Protein AF-0000000066670799 (afdb_homodimer)

Secondary structure (DSSP, 8-state):
---PPPP-TT-SSPPPHHHHHHHHHHHHHHHHT-SS--TTTHHHHHHHHHHHHHHHHHHHHHSPPPSS--SS--GGGSHHHHHHHHHH-/---PPPP-TT-SSPPPHHHHHHHHHHHHHHHHT-SS--TTTHHHHHHHHHHHHHHHHHHHHHSPPPSS--SS--GGGSHHHHHHHHHH-

Radius of gyration: 16.75 Å; Cα contacts (8 Å, |Δi|>4): 204; chains: 2; bounding box: 28×45×56 Å

Nearest PDB structures (foldseek):
  5hxl-assembly1_A-2  TM=4.978E-01  e=2.639E+00  Pyricularia oryzae 70-15
  1qzv-assembly2_U  TM=4.485E-01  e=8.638E+00  Pisum sativum
  8glv-assembly1_AR  TM=4.738E-01  e=8.638E+00  Chlamydomonas reinhardtii
  5hxl-assembly1_A-2  TM=4.964E-01  e=2.639E+00  Pyricularia oryzae 70-15
  1qzv-assembly2_U  TM=4.484E-01  e=8.638E+00  Pisum sativum

Foldseek 3Di:
DPPDQDDQAQDVVHDDLVLLLVSQLVVCCVVVVNPDDDPVCVVVSVVSSVVSSVVVVVVSVPDDHDPDHDPDDGPCPDPVNVVVVVVVD/DPPDQDDQAQDVVHDDLVLLLVSQLVVCCVVVVNPDDDPVCVVVSVVSSVVSSVVVVVVSVPDDHDPDHDPDDGPCPDPVNVVVVVVVD

Solvent-accessible surface area (backbone atoms only — not comparable to full-atom values): 10298 Å² total; per-residue (Å²): 124,76,86,64,70,52,41,42,48,43,41,86,74,63,67,46,72,65,56,42,36,49,48,26,43,52,49,50,27,32,36,53,62,43,90,69,82,46,85,85,45,36,63,54,48,52,53,44,23,54,52,42,24,54,44,47,52,54,42,56,73,68,45,78,82,54,92,61,60,57,93,58,74,47,69,79,72,34,66,74,47,42,51,53,52,58,72,74,102,126,76,87,65,69,51,42,42,46,44,40,85,74,65,66,48,74,65,57,40,36,51,48,26,42,52,50,51,27,30,37,52,62,43,91,69,81,46,84,85,45,38,63,55,49,52,52,46,22,53,53,40,22,54,44,50,51,53,41,56,73,68,45,79,81,55,92,63,60,57,92,58,75,45,69,79,71,34,65,72,48,42,50,53,53,59,72,73,104

InterPro domains:
  IPR018735 Protein of unknown function DUF2277 [PF10041] (1-84)

pLDDT: mean 93.9, std 8.0, range [49.62, 98.94]

Organism: Nocardia brasiliensis (strain ATCC 700358 / HUJEG-1) (NCBI:txid1133849)

Structure (mmCIF, N/CA/C/O backbone):
data_AF-0000000066670799-model_v1
#
loop_
_entity.id
_entity.type
_entity.pdbx_description
1 polymer 'DUF2277 domain-containing protein'
#
loop_
_atom_site.group_PDB
_atom_site.id
_atom_site.type_symbol
_atom_site.label_atom_id
_atom_site.label_alt_id
_atom_site.label_comp_id
_atom_site.label_asym_id
_atom_site.label_entity_id
_atom_site.label_seq_id
_atom_site.pdbx_PDB_ins_code
_atom_site.Cartn_x
_atom_site.Cartn_y
_atom_site.Cartn_z
_atom_site.occupancy
_atom_site.B_iso_or_equiv
_atom_site.auth_seq_id
_atom_site.auth_comp_id
_atom_site.auth_asym_id
_atom_site.auth_atom_id
_atom_site.pdbx_PDB_model_num
ATOM 1 N N . MET A 1 1 ? 16.812 -0.933 6.273 1 50.12 1 MET A N 1
ATOM 2 C CA . MET A 1 1 ? 16.109 -1.911 5.449 1 50.12 1 MET A CA 1
ATOM 3 C C . MET A 1 1 ? 14.812 -1.321 4.887 1 50.12 1 MET A C 1
ATOM 5 O O . MET A 1 1 ? 14.188 -0.465 5.52 1 50.12 1 MET A O 1
ATOM 9 N N . CYS A 1 2 ? 14.695 -1.387 3.59 1 62.44 2 CYS A N 1
ATOM 10 C CA . CYS A 1 2 ? 13.484 -0.8 3.023 1 62.44 2 CYS A CA 1
ATOM 11 C C . CYS A 1 2 ? 12.234 -1.422 3.639 1 62.44 2 CYS A C 1
ATOM 13 O O . CYS A 1 2 ? 12.133 -2.645 3.738 1 62.44 2 CYS A O 1
ATOM 15 N N . ARG A 1 3 ? 11.633 -0.723 4.578 1 66.81 3 ARG A N 1
ATOM 16 C CA . ARG A 1 3 ? 10.383 -1.214 5.145 1 66.81 3 ARG A CA 1
ATOM 17 C C . ARG A 1 3 ? 9.328 -1.418 4.059 1 66.81 3 ARG A C 1
ATOM 19 O O . ARG A 1 3 ? 8.469 -0.558 3.85 1 66.81 3 ARG A O 1
ATOM 26 N N . ASN A 1 4 ? 9.32 -2.588 3.465 1 86.94 4 ASN A N 1
ATOM 27 C CA . ASN A 1 4 ? 8.469 -2.863 2.316 1 86.94 4 ASN A CA 1
ATOM 28 C C . ASN A 1 4 ? 7.195 -3.6 2.73 1 86.94 4 ASN A C 1
ATOM 30 O O . ASN A 1 4 ? 7.156 -4.238 3.783 1 86.94 4 ASN A O 1
ATOM 34 N N . ILE A 1 5 ? 6.223 -3.354 2.121 1 93.75 5 ILE A N 1
ATOM 35 C CA . ILE A 1 5 ? 5.004 -4.145 2.246 1 93.75 5 ILE A CA 1
ATOM 36 C C . ILE A 1 5 ? 5.285 -5.594 1.854 1 93.75 5 ILE A C 1
ATOM 38 O O . ILE A 1 5 ? 5.727 -5.863 0.735 1 93.75 5 ILE A O 1
ATOM 42 N N . THR A 1 6 ? 5.109 -6.418 2.807 1 93.56 6 THR A N 1
ATOM 43 C CA . THR A 1 6 ? 5.418 -7.832 2.613 1 93.56 6 THR A CA 1
ATOM 44 C C . THR A 1 6 ? 4.281 -8.539 1.881 1 93.56 6 THR A C 1
ATOM 46 O O . THR A 1 6 ? 3.107 -8.242 2.113 1 93.56 6 THR A O 1
ATOM 49 N N . ALA A 1 7 ? 4.723 -9.539 1.103 1 96.56 7 ALA A N 1
ATOM 50 C CA . ALA A 1 7 ? 3.732 -10.383 0.442 1 96.56 7 ALA A CA 1
ATOM 51 C C . ALA A 1 7 ? 2.934 -11.188 1.462 1 96.56 7 ALA A C 1
ATOM 53 O O . ALA A 1 7 ? 3.508 -11.797 2.371 1 96.56 7 ALA A O 1
ATOM 54 N N . LEU A 1 8 ? 1.637 -11.234 1.239 1 97.5 8 LEU A N 1
ATOM 55 C CA . LEU A 1 8 ? 0.751 -11.938 2.164 1 97.5 8 LEU A CA 1
ATOM 56 C C . LEU A 1 8 ? 0.212 -13.219 1.534 1 97.5 8 LEU A C 1
ATOM 58 O O . LEU A 1 8 ? -0.227 -14.125 2.242 1 97.5 8 LEU A O 1
ATOM 62 N N . ARG A 1 9 ? 0.192 -13.242 0.259 1 96.81 9 ARG A N 1
ATOM 63 C CA . ARG A 1 9 ? -0.265 -14.445 -0.431 1 96.81 9 ARG A CA 1
ATOM 64 C C . ARG A 1 9 ? 0.703 -15.602 -0.213 1 96.81 9 ARG A C 1
ATOM 66 O O . ARG A 1 9 ? 1.916 -15.445 -0.365 1 96.81 9 ARG A O 1
ATOM 73 N N . GLY A 1 10 ? 0.177 -16.734 0.138 1 94.81 10 GLY A N 1
ATOM 74 C CA . GLY A 1 10 ? 0.98 -17.953 0.191 1 94.81 10 GLY A CA 1
ATOM 75 C C . GLY A 1 10 ? 1.618 -18.188 1.547 1 94.81 10 GLY A C 1
ATOM 76 O O . GLY A 1 10 ? 2.377 -19.141 1.725 1 94.81 10 GLY A O 1
ATOM 77 N N . LEU A 1 11 ? 1.3 -17.375 2.439 1 95.62 11 LEU A N 1
ATOM 78 C CA . LEU A 1 11 ? 1.794 -17.594 3.793 1 95.62 11 LEU A CA 1
ATOM 79 C C . LEU A 1 11 ? 1.195 -18.875 4.387 1 95.62 11 LEU A C 1
ATOM 81 O O . LEU A 1 11 ? 0.06 -19.234 4.07 1 95.62 11 LEU A O 1
ATOM 85 N N . GLU A 1 12 ? 2.092 -19.469 5.258 1 92.56 12 GLU A N 1
ATOM 86 C CA . GLU A 1 12 ? 1.625 -20.609 6.055 1 92.56 12 GLU A CA 1
ATOM 87 C C . GLU A 1 12 ? 1.977 -20.422 7.527 1 92.56 12 GLU A C 1
ATOM 89 O O . GLU A 1 12 ? 3.154 -20.391 7.891 1 92.56 12 GLU A O 1
ATOM 94 N N . PRO A 1 13 ? 0.899 -20.281 8.43 1 94.31 13 PRO A N 1
ATOM 95 C CA . PRO A 1 13 ? -0.531 -20.188 8.125 1 94.31 13 PRO A CA 1
ATOM 96 C C . PRO A 1 13 ? -0.884 -18.938 7.316 1 94.31 13 PRO A C 1
ATOM 98 O O . PRO A 1 13 ? -0.072 -18.016 7.215 1 94.31 13 PRO A O 1
ATOM 101 N N . ALA A 1 14 ? -2.098 -18.938 6.738 1 95.69 14 ALA A N 1
ATOM 102 C CA . ALA A 1 14 ? -2.537 -17.828 5.902 1 95.69 14 ALA A CA 1
ATOM 103 C C . ALA A 1 14 ? -2.504 -16.516 6.68 1 95.69 14 ALA A C 1
ATOM 105 O O . ALA A 1 14 ? -2.57 -16.516 7.91 1 95.69 14 ALA A O 1
ATOM 106 N N . ALA A 1 15 ? -2.43 -15.484 5.953 1 97.12 15 ALA A N 1
ATOM 107 C CA . ALA A 1 15 ? -2.402 -14.156 6.562 1 97.12 15 ALA A CA 1
ATOM 108 C C . ALA A 1 15 ? -3.611 -13.938 7.469 1 97.12 15 ALA A C 1
ATOM 110 O O . ALA A 1 15 ? -4.738 -14.289 7.102 1 97.12 15 ALA A O 1
ATOM 111 N N . THR A 1 16 ? -3.35 -13.328 8.609 1 97.62 16 THR A N 1
ATOM 112 C CA . THR A 1 16 ? -4.43 -13.023 9.539 1 97.62 16 THR A CA 1
ATOM 113 C C . THR A 1 16 ? -5.062 -11.672 9.211 1 97.62 16 THR A C 1
ATOM 115 O O . THR A 1 16 ? -4.465 -10.859 8.5 1 97.62 16 THR A O 1
ATOM 118 N N . PRO A 1 17 ? -6.223 -11.438 9.711 1 98.38 17 PRO A N 1
ATOM 119 C CA . PRO A 1 17 ? -6.832 -10.117 9.539 1 98.38 17 PRO A CA 1
ATOM 120 C C . PRO A 1 17 ? -5.953 -8.984 10.07 1 98.38 17 PRO A C 1
ATOM 122 O O . PRO A 1 17 ? -5.93 -7.895 9.5 1 98.38 17 PRO A O 1
ATOM 125 N N . GLU A 1 18 ? -5.242 -9.281 11.109 1 97.88 18 GLU A N 1
ATOM 126 C CA . GLU A 1 18 ? -4.367 -8.266 11.688 1 97.88 18 GLU A CA 1
ATOM 127 C C . GLU A 1 18 ? -3.209 -7.934 10.758 1 97.88 18 GLU A C 1
ATOM 129 O O . GLU A 1 18 ? -2.807 -6.773 10.648 1 97.88 18 GLU A O 1
ATOM 134 N N . GLU A 1 19 ? -2.643 -8.922 10.148 1 98.44 19 GLU A N 1
ATOM 135 C CA . GLU A 1 19 ? -1.551 -8.711 9.203 1 98.44 19 GLU A CA 1
ATOM 136 C C . GLU A 1 19 ? -2.023 -7.941 7.977 1 98.44 19 GLU A C 1
ATOM 138 O O . GLU A 1 19 ? -1.296 -7.098 7.445 1 98.44 19 GLU A O 1
ATOM 143 N N . ILE A 1 20 ? -3.268 -8.242 7.539 1 98.81 20 ILE A N 1
ATOM 144 C CA . ILE A 1 20 ? -3.834 -7.559 6.383 1 98.81 20 ILE A CA 1
ATOM 145 C C . ILE A 1 20 ? -4.113 -6.098 6.73 1 98.81 20 ILE A C 1
ATOM 147 O O . ILE A 1 20 ? -3.828 -5.199 5.934 1 98.81 20 ILE A O 1
ATOM 151 N N . GLN A 1 21 ? -4.574 -5.867 7.93 1 98.81 21 GLN A N 1
ATOM 152 C CA . GLN A 1 21 ? -4.801 -4.504 8.391 1 98.81 21 GLN A CA 1
ATOM 153 C C . GLN A 1 21 ? -3.486 -3.734 8.5 1 98.81 21 GLN A C 1
ATOM 155 O O . GLN A 1 21 ? -3.422 -2.553 8.164 1 98.81 21 GLN A O 1
ATOM 160 N N . ALA A 1 22 ? -2.469 -4.441 8.984 1 98.06 22 ALA A N 1
ATOM 161 C CA . ALA A 1 22 ? -1.167 -3.793 9.109 1 98.06 22 ALA A CA 1
ATOM 162 C C . ALA A 1 22 ? -0.618 -3.389 7.746 1 98.06 22 ALA A C 1
ATOM 164 O O . ALA A 1 22 ? -0.049 -2.305 7.594 1 98.06 22 ALA A O 1
ATOM 165 N N . ALA A 1 23 ? -0.79 -4.254 6.77 1 98.31 23 ALA A N 1
ATOM 166 C CA . ALA A 1 23 ? -0.354 -3.93 5.414 1 98.31 23 ALA A CA 1
ATOM 167 C C . ALA A 1 23 ? -1.131 -2.742 4.859 1 98.31 23 ALA A C 1
ATOM 169 O O . ALA A 1 23 ? -0.55 -1.846 4.242 1 98.31 23 ALA A O 1
ATOM 170 N N . ALA A 1 24 ? -2.469 -2.721 5.078 1 98.88 24 ALA A N 1
ATOM 171 C CA . ALA A 1 24 ? -3.305 -1.605 4.645 1 98.88 24 ALA A CA 1
ATOM 172 C C . ALA A 1 24 ? -2.861 -0.301 5.297 1 98.88 24 ALA A C 1
ATOM 174 O O . ALA A 1 24 ? -2.791 0.739 4.641 1 98.88 24 ALA A O 1
ATOM 175 N N . LEU A 1 25 ? -2.518 -0.375 6.543 1 98.56 25 LEU A N 1
ATOM 176 C CA . LEU A 1 25 ? -2.045 0.806 7.258 1 98.56 25 LEU A CA 1
ATOM 177 C C . LEU A 1 25 ? -0.715 1.289 6.691 1 98.56 25 LEU A C 1
ATOM 179 O O . LEU A 1 25 ? -0.499 2.494 6.543 1 98.56 25 LEU A O 1
ATOM 183 N N . GLN A 1 26 ? 0.154 0.351 6.422 1 97.81 26 GLN A N 1
ATOM 184 C CA . GLN A 1 26 ? 1.438 0.729 5.84 1 97.81 26 GLN A CA 1
ATOM 185 C C . GLN A 1 26 ? 1.25 1.444 4.508 1 97.81 26 GLN A C 1
ATOM 187 O O . GLN A 1 26 ? 1.923 2.439 4.23 1 97.81 26 GLN A O 1
ATOM 192 N N . TYR A 1 27 ? 0.33 0.966 3.689 1 98.5 27 TYR A N 1
ATOM 193 C CA . TYR A 1 27 ? 0.023 1.612 2.418 1 98.5 27 TYR A CA 1
ATOM 194 C C . TYR A 1 27 ? -0.497 3.029 2.637 1 98.5 27 TYR A C 1
ATOM 196 O O . TYR A 1 27 ? -0.028 3.975 2 1 98.5 27 TYR A O 1
ATOM 204 N N . VAL A 1 28 ? -1.436 3.184 3.527 1 98.81 28 VAL A N 1
ATOM 205 C CA . VAL A 1 28 ? -2.07 4.461 3.824 1 98.81 28 VAL A CA 1
ATOM 206 C C . VAL A 1 28 ? -1.022 5.461 4.312 1 98.81 28 VAL A C 1
ATOM 208 O O . VAL A 1 28 ? -1.013 6.617 3.885 1 98.81 28 VAL A O 1
ATOM 211 N N . ARG A 1 29 ? -0.133 5.039 5.156 1 97.25 29 ARG A N 1
ATOM 212 C CA . ARG A 1 29 ? 0.911 5.922 5.668 1 97.25 29 ARG A CA 1
ATOM 213 C C . ARG A 1 29 ? 1.859 6.352 4.555 1 97.25 29 ARG A C 1
ATOM 215 O O . ARG A 1 29 ? 2.297 7.504 4.516 1 97.25 29 ARG A O 1
ATOM 222 N N . LYS A 1 30 ? 2.084 5.449 3.682 1 96.25 30 LYS A N 1
ATOM 223 C CA . LYS A 1 30 ? 3.008 5.746 2.59 1 96.25 30 LYS A CA 1
ATOM 224 C C . LYS A 1 30 ? 2.395 6.742 1.608 1 96.25 30 LYS A C 1
ATOM 226 O O . LYS A 1 30 ? 2.984 7.789 1.329 1 96.25 30 LYS A O 1
ATOM 231 N N . VAL A 1 31 ? 1.209 6.484 1.11 1 97.25 31 VAL A N 1
ATOM 232 C CA . VAL A 1 31 ? 0.619 7.359 0.104 1 97.25 31 VAL A CA 1
ATOM 233 C C . VAL A 1 31 ? 0.256 8.703 0.736 1 97.25 31 VAL A C 1
ATOM 235 O O . VAL A 1 31 ? 0.266 9.734 0.063 1 97.25 31 VAL A O 1
ATOM 238 N N . GLY A 1 32 ? -0.048 8.68 1.997 1 96.94 32 GLY A N 1
ATOM 239 C CA . GLY A 1 32 ? -0.425 9.883 2.715 1 96.94 32 GLY A CA 1
ATOM 240 C C . GLY A 1 32 ? 0.767 10.672 3.23 1 96.94 32 GLY A C 1
ATOM 241 O O . GLY A 1 32 ? 0.627 11.828 3.635 1 96.94 32 GLY A O 1
ATOM 242 N N . GLY A 1 33 ? 1.899 10.023 3.24 1 95.12 33 GLY A N 1
ATOM 243 C CA . GLY A 1 33 ? 3.059 10.648 3.857 1 95.12 33 GLY A CA 1
ATOM 244 C C . GLY A 1 33 ? 2.902 10.852 5.352 1 95.12 33 GLY A C 1
ATOM 245 O O . GLY A 1 33 ? 3.244 11.914 5.879 1 95.12 33 GLY A O 1
ATOM 246 N N . LEU A 1 34 ? 2.338 9.883 6.027 1 95.31 34 LEU A N 1
ATOM 247 C CA . LEU A 1 34 ? 2.033 10 7.449 1 95.31 34 LEU A CA 1
ATOM 248 C C . LEU A 1 34 ? 3.047 9.234 8.289 1 95.31 34 LEU A C 1
ATOM 250 O O . LEU A 1 34 ? 3.143 8.008 8.188 1 95.31 34 LEU A O 1
ATOM 254 N N . SER A 1 35 ? 3.764 9.906 9.031 1 92.44 35 SER A N 1
ATOM 255 C CA . SER A 1 35 ? 4.68 9.25 9.961 1 92.44 35 SER A CA 1
ATOM 256 C C . SER A 1 35 ? 3.996 8.961 11.297 1 92.44 35 SER A C 1
ATOM 258 O O . SER A 1 35 ? 4.422 8.07 12.031 1 92.44 35 SER A O 1
ATOM 260 N N . SER A 1 36 ? 2.975 9.719 11.602 1 94.19 36 SER A N 1
ATOM 261 C CA . SER A 1 36 ? 2.135 9.523 12.773 1 94.19 36 SER A CA 1
ATOM 262 C C . SER A 1 36 ? 0.663 9.75 12.445 1 94.19 36 SER A C 1
ATOM 264 O O . SER A 1 36 ? 0.335 10.406 11.461 1 94.19 36 SER A O 1
ATOM 266 N N . ILE A 1 37 ? -0.105 9.125 13.25 1 96.31 37 ILE A N 1
ATOM 267 C CA . ILE A 1 37 ? -1.547 9.305 13.125 1 96.31 37 ILE A CA 1
ATOM 268 C C . ILE A 1 37 ? -2.062 10.156 14.289 1 96.31 37 ILE A C 1
ATOM 270 O O . ILE A 1 37 ? -1.867 9.805 15.453 1 96.31 37 ILE A O 1
ATOM 274 N N . SER A 1 38 ? -2.633 11.281 13.961 1 95.19 38 SER A N 1
ATOM 275 C CA . SER A 1 38 ? -3.186 12.195 14.953 1 95.19 38 SER A CA 1
ATOM 276 C C . SER A 1 38 ? -4.695 12.016 15.086 1 95.19 38 SER A C 1
ATOM 278 O O . SER A 1 38 ? -5.309 11.273 14.32 1 95.19 38 SER A O 1
ATOM 280 N N . ALA A 1 39 ? -5.211 12.703 16.078 1 95.94 39 ALA A N 1
ATOM 281 C CA . ALA A 1 39 ? -6.656 12.672 16.266 1 95.94 39 ALA A CA 1
ATOM 282 C C . ALA A 1 39 ? -7.383 13.195 15.039 1 95.94 39 ALA A C 1
ATOM 284 O O . ALA A 1 39 ? -8.469 12.711 14.695 1 95.94 39 ALA 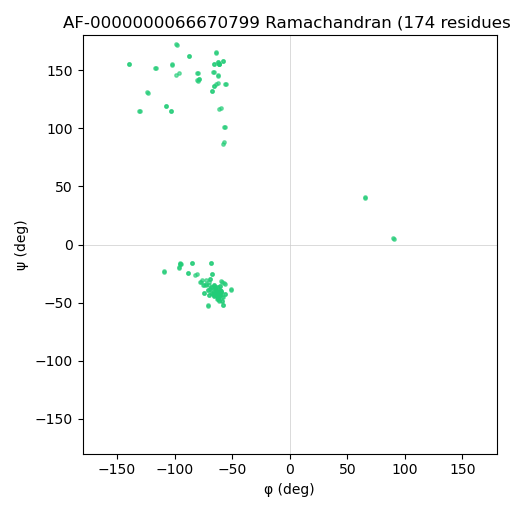A O 1
ATOM 285 N N . THR A 1 40 ? -6.82 14.086 14.352 1 94.25 40 THR A N 1
ATOM 286 C CA . THR A 1 40 ? -7.438 14.742 13.203 1 94.25 40 THR A CA 1
ATOM 287 C C . THR A 1 40 ? -7.445 13.812 11.992 1 94.25 40 THR A C 1
ATOM 289 O O . THR A 1 40 ? -8.398 13.812 11.211 1 94.25 40 THR A O 1
ATOM 292 N N . THR A 1 41 ? -6.441 13.023 11.867 1 97.06 41 THR A N 1
ATOM 293 C CA . THR A 1 41 ? -6.332 12.188 10.68 1 97.06 41 THR A CA 1
ATOM 294 C C . THR A 1 41 ? -6.906 10.797 10.938 1 97.06 41 THR A C 1
ATOM 296 O O . THR A 1 41 ? -7.219 10.062 9.992 1 97.06 41 THR A O 1
ATOM 299 N N . LYS A 1 42 ? -7.074 10.469 12.148 1 98.12 42 LYS A N 1
ATOM 300 C CA . LYS A 1 42 ? -7.395 9.109 12.57 1 98.12 42 LYS A CA 1
ATOM 301 C C . LYS A 1 42 ? -8.688 8.625 11.922 1 98.12 42 LYS A C 1
ATOM 303 O O . LYS A 1 42 ? -8.742 7.504 11.406 1 98.12 42 LYS A O 1
ATOM 308 N N . PRO A 1 43 ? -9.727 9.422 11.898 1 98.31 43 PRO A N 1
ATOM 309 C CA . PRO A 1 43 ? -10.969 8.898 11.328 1 98.31 43 PRO A CA 1
ATOM 310 C C . PRO A 1 43 ? -10.82 8.523 9.852 1 98.31 43 PRO A C 1
ATOM 312 O O . PRO A 1 43 ? -11.281 7.457 9.438 1 98.31 43 PRO A O 1
ATOM 315 N N . ALA A 1 44 ? -10.219 9.359 9.086 1 98.56 44 ALA A N 1
ATOM 316 C CA . ALA A 1 44 ? -10 9.086 7.672 1 98.56 44 ALA A CA 1
ATOM 317 C C . ALA A 1 44 ? -9.086 7.883 7.48 1 98.56 44 ALA A C 1
ATOM 319 O O . ALA A 1 44 ? -9.32 7.039 6.609 1 98.56 44 ALA A O 1
ATOM 320 N N . VAL A 1 45 ? -8.062 7.801 8.312 1 98.88 45 VAL A N 1
ATOM 321 C CA . VAL A 1 45 ? -7.102 6.707 8.227 1 98.88 45 VAL A CA 1
ATOM 322 C C . VAL A 1 45 ? -7.789 5.387 8.578 1 98.88 45 VAL A C 1
ATOM 324 O O . VAL A 1 45 ? -7.652 4.398 7.852 1 98.88 45 VAL A O 1
ATOM 327 N N . ASP A 1 46 ? -8.562 5.391 9.602 1 98.81 46 ASP A N 1
ATOM 328 C CA . ASP A 1 46 ? -9.242 4.18 10.039 1 98.81 46 ASP A CA 1
ATOM 329 C C . ASP A 1 46 ? -10.211 3.672 8.969 1 98.81 46 ASP A C 1
ATOM 331 O O . ASP A 1 46 ? -10.266 2.471 8.695 1 98.81 46 ASP A O 1
ATOM 335 N N . ALA A 1 47 ? -10.93 4.559 8.422 1 98.88 47 ALA A N 1
ATOM 336 C CA . ALA A 1 47 ? -11.883 4.184 7.375 1 98.88 47 ALA A CA 1
ATOM 337 C C . ALA A 1 47 ? -11.164 3.598 6.164 1 98.88 47 ALA A C 1
ATOM 339 O O . ALA A 1 47 ? -11.562 2.547 5.648 1 98.88 47 ALA A O 1
ATOM 340 N N . ALA A 1 48 ? -10.109 4.277 5.73 1 98.94 48 ALA A N 1
ATOM 341 C CA . ALA A 1 48 ? -9.352 3.809 4.574 1 98.94 48 ALA A CA 1
ATOM 342 C C . ALA A 1 48 ? -8.734 2.441 4.84 1 98.94 48 ALA A C 1
ATOM 344 O O . ALA A 1 48 ? -8.797 1.546 3.994 1 98.94 48 ALA A O 1
ATOM 345 N N . VAL A 1 49 ? -8.156 2.264 6.02 1 98.94 49 VAL A N 1
ATOM 346 C CA . VAL A 1 49 ? -7.496 1.012 6.379 1 98.94 49 VAL A CA 1
ATOM 347 C C . VAL A 1 49 ? -8.516 -0.126 6.379 1 98.94 49 VAL A C 1
ATOM 349 O O . VAL A 1 49 ? -8.25 -1.201 5.832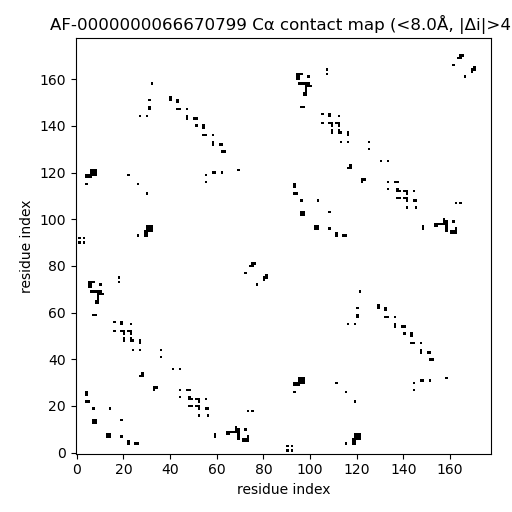 1 98.94 49 VAL A O 1
ATOM 352 N N . ALA A 1 50 ? -9.656 0.12 6.977 1 98.94 50 ALA A N 1
ATOM 353 C CA . ALA A 1 50 ? -10.688 -0.912 7.039 1 98.94 50 ALA A CA 1
ATOM 354 C C . ALA A 1 50 ? -11.133 -1.329 5.641 1 98.94 50 ALA A C 1
ATOM 356 O O . ALA A 1 50 ? -11.242 -2.521 5.348 1 98.94 50 ALA A O 1
ATOM 357 N N . GLU A 1 51 ? -11.328 -0.387 4.785 1 98.94 51 GLU A N 1
ATOM 358 C CA . GLU A 1 51 ? -11.805 -0.664 3.43 1 98.94 51 GLU A CA 1
ATOM 359 C C . GLU A 1 51 ? -10.727 -1.36 2.602 1 98.94 51 GLU A C 1
ATOM 361 O O . GLU A 1 51 ? -11.008 -2.336 1.903 1 98.94 51 GLU A O 1
ATOM 366 N N . ILE A 1 52 ? -9.523 -0.908 2.697 1 98.94 52 ILE A N 1
ATOM 367 C CA . ILE A 1 52 ? -8.43 -1.492 1.93 1 98.94 52 ILE A CA 1
ATOM 368 C C . ILE A 1 52 ? -8.148 -2.906 2.43 1 98.94 52 ILE A C 1
ATOM 370 O O . ILE A 1 52 ? -7.852 -3.805 1.638 1 98.94 52 ILE A O 1
ATOM 374 N N . ALA A 1 53 ? -8.266 -3.098 3.725 1 98.94 53 ALA A N 1
ATOM 375 C CA . ALA A 1 53 ? -8.078 -4.441 4.27 1 98.94 53 ALA A CA 1
ATOM 376 C C . ALA A 1 53 ? -9.133 -5.406 3.734 1 98.94 53 ALA A C 1
ATOM 378 O O . ALA A 1 53 ? -8.82 -6.551 3.404 1 98.94 53 ALA A O 1
ATOM 379 N N . ALA A 1 54 ? -10.352 -4.969 3.684 1 98.94 54 ALA A N 1
ATOM 380 C CA . ALA A 1 54 ? -11.422 -5.805 3.152 1 98.94 54 ALA A CA 1
ATOM 381 C C . ALA A 1 54 ? -11.164 -6.156 1.688 1 98.94 54 ALA A C 1
ATOM 383 O O . ALA A 1 54 ? -11.344 -7.309 1.279 1 98.94 54 ALA A O 1
ATOM 384 N N . ILE A 1 55 ? -10.719 -5.207 0.939 1 98.94 55 ILE A N 1
ATOM 385 C CA . ILE A 1 55 ? -10.414 -5.422 -0.471 1 98.94 55 ILE A CA 1
ATOM 386 C C . ILE A 1 55 ? -9.234 -6.383 -0.606 1 98.94 55 ILE A C 1
ATOM 388 O O . ILE A 1 55 ? -9.234 -7.266 -1.468 1 98.94 55 ILE A O 1
ATOM 392 N N . THR A 1 56 ? -8.234 -6.168 0.228 1 98.94 56 THR A N 1
ATOM 393 C CA . THR A 1 56 ? -7.059 -7.035 0.211 1 98.94 56 THR A CA 1
ATOM 394 C C . THR A 1 56 ? -7.445 -8.477 0.534 1 98.94 56 THR A C 1
ATOM 396 O O . THR A 1 56 ? -6.953 -9.414 -0.098 1 98.94 56 THR A O 1
ATOM 399 N N . THR A 1 57 ? -8.344 -8.609 1.515 1 98.88 57 THR A N 1
ATOM 400 C CA . THR A 1 57 ? -8.836 -9.938 1.861 1 98.88 57 THR A CA 1
ATOM 401 C C . THR A 1 57 ? -9.492 -10.602 0.653 1 98.88 57 THR A C 1
ATOM 403 O O . THR A 1 57 ? -9.18 -11.75 0.324 1 98.88 57 THR A O 1
ATOM 406 N N . ARG A 1 58 ? -10.359 -9.867 0.008 1 98.75 58 ARG A N 1
ATOM 407 C CA . ARG A 1 58 ? -11.039 -10.391 -1.171 1 98.75 58 ARG A CA 1
ATOM 408 C C . ARG A 1 58 ? -10.039 -10.734 -2.271 1 98.75 58 ARG A C 1
ATOM 410 O O . ARG A 1 58 ? -10.164 -11.758 -2.939 1 98.75 58 ARG A O 1
ATOM 417 N N . LEU A 1 59 ? -9.078 -9.883 -2.486 1 98.75 59 LEU A N 1
ATOM 418 C CA . LEU A 1 59 ? -8.039 -10.102 -3.49 1 98.75 59 LEU A CA 1
ATOM 419 C C . LEU A 1 59 ? -7.297 -11.398 -3.227 1 98.75 59 LEU A C 1
ATOM 421 O O . LEU A 1 59 ? -7.148 -12.227 -4.129 1 98.75 59 LEU A O 1
ATOM 425 N N . LEU A 1 60 ? -6.82 -11.562 -2.01 1 98.12 60 LEU A N 1
ATOM 426 C CA . LEU A 1 60 ? -6.039 -12.742 -1.654 1 98.12 60 LEU A CA 1
ATOM 427 C C . LEU A 1 60 ? -6.855 -14.008 -1.85 1 98.12 60 LEU A C 1
ATOM 429 O O . LEU A 1 60 ? -6.32 -15.039 -2.264 1 98.12 60 LEU A O 1
ATOM 433 N N . ASP A 1 61 ? -8.156 -13.922 -1.571 1 97.5 61 ASP A N 1
ATOM 434 C CA . ASP A 1 61 ? -9.047 -15.062 -1.728 1 97.5 61 ASP A CA 1
ATOM 435 C C . ASP A 1 61 ? -9.211 -15.438 -3.199 1 97.5 61 ASP A C 1
ATOM 437 O O . ASP A 1 61 ? -9.516 -16.594 -3.523 1 97.5 61 ASP A O 1
ATOM 441 N N . GLN A 1 62 ? -9.008 -14.469 -4.059 1 97.75 62 GLN A N 1
ATOM 442 C CA . GLN A 1 62 ? -9.289 -14.672 -5.473 1 97.75 62 GLN A CA 1
ATOM 443 C C . GLN A 1 62 ? -8.031 -15.062 -6.238 1 97.75 62 GLN A C 1
ATOM 445 O O . GLN A 1 62 ? -8.109 -15.555 -7.367 1 97.75 62 GLN A O 1
ATOM 450 N N . LEU A 1 63 ? -6.914 -14.789 -5.703 1 97.25 63 LEU A N 1
ATOM 451 C CA . LEU A 1 63 ? -5.66 -15.094 -6.383 1 97.25 63 LEU A CA 1
ATOM 452 C C . LEU A 1 63 ? -5.312 -16.578 -6.254 1 97.25 63 LEU A C 1
ATOM 454 O O . LEU A 1 63 ? -5.562 -17.188 -5.215 1 97.25 63 LEU A O 1
ATOM 458 N N . PRO A 1 64 ? -4.742 -17.172 -7.34 1 94.06 64 PRO A N 1
ATOM 459 C CA . PRO A 1 64 ? -4.32 -18.562 -7.223 1 94.06 64 PRO A CA 1
ATOM 460 C C . PRO A 1 64 ? -3.254 -18.766 -6.148 1 94.06 64 PRO A C 1
ATOM 462 O O . PRO A 1 64 ? -2.463 -17.859 -5.879 1 94.06 64 PRO A O 1
ATOM 465 N N . ASP A 1 65 ? -3.201 -19.938 -5.66 1 89 65 ASP A N 1
ATOM 466 C CA . ASP A 1 65 ? -2.211 -20.281 -4.641 1 89 65 ASP A CA 1
ATOM 467 C C . ASP A 1 65 ? -0.792 -20.125 -5.184 1 89 65 ASP A C 1
ATOM 469 O O . ASP A 1 65 ? -0.537 -20.375 -6.359 1 89 65 ASP A O 1
ATOM 473 N N . ARG A 1 66 ? -0.005 -19.703 -4.27 1 88.31 66 ARG A N 1
ATOM 474 C CA . ARG A 1 66 ? 1.407 -19.656 -4.633 1 88.31 66 ARG A CA 1
ATOM 475 C C . ARG A 1 66 ? 2.053 -21.031 -4.531 1 88.31 66 ARG A C 1
ATOM 477 O O . ARG A 1 66 ? 1.716 -21.812 -3.641 1 88.31 66 ARG A O 1
ATOM 484 N N . LYS A 1 67 ? 2.865 -21.25 -5.449 1 85.38 67 LYS A N 1
ATOM 485 C CA . LYS A 1 67 ? 3.561 -22.531 -5.438 1 85.38 67 LYS A CA 1
ATOM 486 C C . LYS A 1 67 ? 4.688 -22.531 -4.41 1 85.38 67 LYS A C 1
ATOM 488 O O . LYS A 1 67 ? 4.961 -23.562 -3.785 1 85.38 67 LYS A O 1
ATOM 493 N N . VAL A 1 68 ? 5.273 -21.375 -4.23 1 87.12 68 VAL A N 1
ATOM 494 C CA . VAL A 1 68 ? 6.402 -21.203 -3.318 1 87.12 68 VAL A CA 1
ATOM 495 C C . VAL A 1 68 ? 6.082 -20.141 -2.283 1 87.12 68 VAL A C 1
ATOM 497 O O . VAL A 1 68 ? 5.66 -19.031 -2.635 1 87.12 68 VAL A O 1
ATOM 500 N N . PRO A 1 69 ? 6.285 -20.422 -1.085 1 87.31 69 PRO A N 1
ATOM 501 C CA . PRO A 1 69 ? 6.035 -19.406 -0.063 1 87.31 69 PRO A CA 1
ATOM 502 C C . PRO A 1 69 ? 6.93 -18.172 -0.221 1 87.31 69 PRO A C 1
ATOM 504 O O . PRO A 1 69 ? 8.008 -18.266 -0.811 1 87.31 69 PRO A O 1
ATOM 507 N N . PRO A 1 70 ? 6.41 -17.125 0.349 1 91.19 70 PRO A N 1
ATOM 508 C CA . PRO A 1 70 ? 7.254 -15.93 0.266 1 91.19 70 PRO A CA 1
ATOM 509 C C . PRO A 1 70 ? 8.555 -16.078 1.061 1 91.19 70 PRO A C 1
ATOM 511 O O . PRO A 1 70 ? 8.586 -16.781 2.066 1 91.19 70 PRO A O 1
ATOM 514 N N . LYS A 1 71 ? 9.477 -15.32 0.602 1 86.75 71 LYS A N 1
ATOM 515 C CA . LYS A 1 71 ? 10.797 -15.398 1.212 1 86.75 71 LYS A CA 1
ATOM 516 C C . LYS A 1 71 ? 10.805 -14.75 2.596 1 86.75 71 LYS A C 1
ATOM 518 O O . LYS A 1 71 ? 11.586 -15.148 3.467 1 86.75 71 LYS A O 1
ATOM 523 N N . SER A 1 72 ? 10.023 -13.719 2.705 1 89.69 72 SER A N 1
ATOM 524 C CA . SER A 1 72 ? 9.969 -13.008 3.979 1 89.69 72 SER A CA 1
ATOM 525 C C . SER A 1 72 ? 8.578 -13.102 4.598 1 89.69 72 SER A C 1
ATOM 527 O O . SER A 1 72 ? 7.586 -13.305 3.889 1 89.69 72 SER A O 1
ATOM 529 N N . VAL A 1 73 ? 8.648 -13.016 5.93 1 91.88 73 VAL A N 1
ATOM 530 C CA . VAL A 1 73 ? 7.379 -13.047 6.641 1 91.88 73 VAL A CA 1
ATOM 531 C C . VAL A 1 73 ? 6.992 -11.641 7.082 1 91.88 73 VAL A C 1
ATOM 533 O O . VAL A 1 73 ? 7.859 -10.781 7.281 1 91.88 73 VAL A O 1
ATOM 536 N N . PRO A 1 74 ? 5.703 -11.445 7.246 1 94.88 74 PRO A N 1
ATOM 537 C CA . PRO A 1 74 ? 5.281 -10.125 7.715 1 94.88 74 PRO A CA 1
ATOM 538 C C . PRO A 1 74 ? 5.844 -9.773 9.086 1 94.88 74 PRO A C 1
ATOM 540 O O . PRO A 1 74 ? 6.195 -10.664 9.859 1 94.88 74 PRO A O 1
ATOM 543 N N . PRO A 1 75 ? 5.945 -8.484 9.336 1 93 75 PRO A N 1
ATOM 544 C CA . PRO A 1 75 ? 6.566 -7.984 10.562 1 93 75 PRO A CA 1
ATOM 545 C C . PRO A 1 75 ? 5.988 -8.633 11.82 1 93 75 PRO A C 1
ATOM 547 O O . PRO A 1 75 ? 6.738 -8.969 12.742 1 93 75 PRO A O 1
ATOM 550 N N . LEU A 1 76 ? 4.75 -8.875 11.891 1 94.06 76 LEU A N 1
ATOM 551 C CA . LEU A 1 76 ? 4.078 -9.352 13.094 1 94.06 76 LEU A CA 1
ATOM 552 C C . LEU A 1 76 ? 4.508 -10.781 13.43 1 94.06 76 LEU A C 1
ATOM 554 O O . LEU A 1 76 ? 4.301 -11.25 14.547 1 94.06 76 LEU A O 1
ATOM 558 N N . ARG A 1 77 ? 5.125 -11.508 12.5 1 95.19 77 ARG A N 1
ATOM 559 C CA . ARG A 1 77 ? 5.57 -12.883 12.727 1 95.19 77 ARG A CA 1
ATOM 560 C C . ARG A 1 77 ? 7.031 -12.922 13.148 1 95.19 77 ARG A C 1
ATOM 562 O O . ARG A 1 77 ? 7.535 -13.969 13.57 1 95.19 77 ARG A O 1
ATOM 569 N N . ARG A 1 78 ? 7.703 -11.906 12.961 1 92.94 78 ARG A N 1
ATOM 570 C CA . ARG A 1 78 ? 9.125 -11.883 13.281 1 92.94 78 ARG A CA 1
ATOM 571 C C . ARG A 1 78 ? 9.359 -12.07 14.773 1 92.94 78 ARG A C 1
ATOM 573 O O . ARG A 1 78 ? 8.648 -11.492 15.594 1 92.94 78 ARG A O 1
ATOM 580 N N . PRO A 1 79 ? 10.336 -12.844 15.008 1 92.56 79 PRO A N 1
ATOM 581 C CA . PRO A 1 79 ? 10.57 -13.211 16.406 1 92.56 79 PRO A CA 1
ATOM 582 C C . PRO A 1 79 ? 10.75 -12 17.312 1 92.56 79 PRO A C 1
ATOM 584 O O . PRO A 1 79 ? 10.219 -11.984 18.438 1 92.56 79 PRO A O 1
ATOM 587 N N . GLU A 1 80 ? 11.5 -11.008 16.859 1 93.25 80 GLU A N 1
ATOM 588 C CA . GLU A 1 80 ? 11.734 -9.82 17.672 1 93.25 80 GLU A CA 1
ATOM 589 C C . GLU A 1 80 ? 10.43 -9.078 17.969 1 93.25 80 GLU A C 1
ATOM 591 O O . GLU A 1 80 ? 10.234 -8.57 19.062 1 93.25 80 GLU A O 1
ATOM 596 N N . VAL A 1 81 ? 9.531 -9.055 17.016 1 92.69 81 VAL A N 1
ATOM 597 C CA . VAL A 1 81 ? 8.258 -8.359 17.172 1 92.69 81 VAL A CA 1
ATOM 598 C C . VAL A 1 81 ? 7.344 -9.172 18.094 1 92.69 81 VAL A C 1
ATOM 600 O O . VAL A 1 81 ? 6.719 -8.617 19 1 92.69 81 VAL A O 1
ATOM 603 N N . GLN A 1 82 ? 7.348 -10.453 17.891 1 92.75 82 GLN A N 1
ATOM 604 C CA . GLN A 1 82 ? 6.551 -11.336 18.734 1 92.75 82 GLN A CA 1
ATOM 605 C C . GLN A 1 82 ? 6.992 -11.242 20.203 1 92.75 82 GLN A C 1
ATOM 607 O O . GLN A 1 82 ? 6.156 -11.234 21.109 1 92.75 82 GLN A O 1
ATOM 612 N N . ALA A 1 83 ? 8.242 -11.148 20.391 1 94.75 83 ALA A N 1
ATOM 613 C CA . ALA A 1 83 ? 8.781 -11.023 21.734 1 94.75 83 ALA A CA 1
ATOM 614 C C . ALA A 1 83 ? 8.312 -9.727 22.391 1 94.75 83 ALA A C 1
ATOM 616 O O . ALA A 1 83 ? 7.969 -9.711 23.578 1 94.75 83 ALA A O 1
ATOM 617 N N . ARG A 1 84 ? 8.312 -8.664 21.531 1 93.5 84 ARG A N 1
ATOM 618 C CA . ARG A 1 84 ? 7.875 -7.371 22.047 1 93.5 84 ARG A CA 1
ATOM 619 C C . ARG A 1 84 ? 6.398 -7.402 22.422 1 93.5 84 ARG A C 1
ATOM 621 O O . ARG A 1 84 ? 6 -6.836 23.453 1 93.5 84 ARG A O 1
ATOM 628 N N . ILE A 1 85 ? 5.578 -8.109 21.734 1 91.31 85 ILE A N 1
ATOM 629 C CA . ILE A 1 85 ? 4.141 -8.227 21.969 1 91.31 85 ILE A CA 1
ATOM 630 C C . ILE A 1 85 ? 3.891 -9.031 23.234 1 91.31 85 ILE A C 1
ATOM 632 O O . ILE A 1 85 ? 3.072 -8.648 24.078 1 91.31 85 ILE A O 1
ATOM 636 N N . ARG A 1 86 ? 4.688 -10.047 23.406 1 90.81 86 ARG A N 1
ATOM 637 C CA . ARG A 1 86 ? 4.535 -10.898 24.578 1 90.81 86 ARG A CA 1
ATOM 638 C C . ARG A 1 86 ? 4.961 -10.172 25.859 1 90.81 86 ARG A C 1
ATOM 640 O O . ARG A 1 86 ? 4.387 -10.391 26.922 1 90.81 86 ARG A O 1
ATOM 647 N N . ALA A 1 87 ? 5.863 -9.375 25.688 1 93.75 87 ALA A N 1
ATOM 648 C CA . ALA A 1 87 ? 6.398 -8.664 26.844 1 93.75 87 ALA A CA 1
ATOM 649 C C . ALA A 1 87 ? 5.453 -7.551 27.297 1 93.75 87 ALA A C 1
ATOM 651 O O . ALA A 1 87 ? 5.48 -7.129 28.453 1 93.75 87 ALA A O 1
ATOM 652 N N . ARG A 1 88 ? 4.777 -7.051 26.297 1 87.88 88 ARG A N 1
ATOM 653 C CA . ARG A 1 88 ? 3.873 -5.945 26.609 1 87.88 88 ARG A CA 1
ATOM 654 C C . ARG A 1 88 ? 2.561 -6.461 27.203 1 87.88 88 ARG A C 1
ATOM 656 O O . ARG A 1 88 ? 1.801 -5.699 27.797 1 87.88 88 ARG A O 1
ATOM 663 N N . GLY A 1 89 ? 2.207 -7.781 26.844 1 65.94 89 GLY A N 1
ATOM 664 C CA . GLY A 1 89 ? 1.016 -8.383 27.422 1 65.94 89 GLY A CA 1
ATOM 665 C C . GLY A 1 89 ? 1.289 -9.125 28.703 1 65.94 89 GLY A C 1
ATOM 666 O O . GLY A 1 89 ? 0.534 -9 29.672 1 65.94 89 GLY A O 1
ATOM 667 N N . MET B 1 1 ? 17.328 0.319 -5.547 1 49.62 1 MET B N 1
ATOM 668 C CA . MET B 1 1 ? 16.578 1.312 -4.785 1 49.62 1 MET B CA 1
ATOM 669 C C . MET B 1 1 ? 15.234 0.74 -4.316 1 49.62 1 MET B C 1
ATOM 671 O O . MET B 1 1 ? 14.664 -0.129 -4.977 1 49.62 1 MET B O 1
ATOM 675 N N . CYS B 1 2 ? 15.008 0.86 -3.041 1 62.31 2 CYS B N 1
ATOM 676 C CA . CYS B 1 2 ? 13.742 0.301 -2.566 1 62.31 2 CYS B CA 1
ATOM 677 C C . CYS B 1 2 ? 12.562 0.921 -3.301 1 62.31 2 CYS B C 1
ATOM 679 O O . CYS B 1 2 ? 12.484 2.143 -3.438 1 62.31 2 CYS B O 1
ATOM 681 N N . ARG B 1 3 ? 12.039 0.214 -4.262 1 66.25 3 ARG B N 1
ATOM 682 C CA . ARG B 1 3 ? 10.852 0.705 -4.953 1 66.25 3 ARG B CA 1
ATOM 683 C C . ARG B 1 3 ? 9.703 0.926 -3.977 1 66.25 3 ARG B C 1
ATOM 685 O O . ARG B 1 3 ? 8.805 0.086 -3.863 1 66.25 3 ARG B O 1
ATOM 692 N N . ASN B 1 4 ? 9.664 2.078 -3.383 1 86.81 4 ASN B N 1
ATOM 693 C CA . ASN B 1 4 ? 8.695 2.371 -2.33 1 86.81 4 ASN B CA 1
ATOM 694 C C . ASN B 1 4 ? 7.473 3.102 -2.879 1 86.81 4 ASN B C 1
ATOM 696 O O . ASN B 1 4 ? 7.543 3.723 -3.941 1 86.81 4 ASN B O 1
ATOM 700 N N . ILE B 1 5 ? 6.453 2.881 -2.359 1 93.88 5 ILE B N 1
ATOM 701 C CA . ILE B 1 5 ? 5.25 3.668 -2.619 1 93.88 5 ILE B CA 1
ATOM 702 C C . ILE B 1 5 ? 5.488 5.121 -2.209 1 93.88 5 ILE B C 1
ATOM 704 O O . ILE B 1 5 ? 5.797 5.402 -1.049 1 93.88 5 ILE B O 1
ATOM 708 N N . THR B 1 6 ? 5.426 5.934 -3.176 1 93.69 6 THR B N 1
ATOM 709 C CA . THR B 1 6 ? 5.711 7.348 -2.959 1 93.69 6 THR B CA 1
ATOM 710 C C . THR B 1 6 ? 4.504 8.055 -2.344 1 93.69 6 THR B C 1
ATOM 712 O O . THR B 1 6 ? 3.361 7.762 -2.693 1 93.69 6 THR B O 1
ATOM 715 N N . ALA B 1 7 ? 4.855 9.047 -1.527 1 96.62 7 ALA B N 1
ATOM 716 C CA . ALA B 1 7 ? 3.803 9.891 -0.966 1 96.62 7 ALA B CA 1
ATOM 717 C C . ALA B 1 7 ? 3.107 10.703 -2.057 1 96.62 7 ALA B C 1
ATOM 719 O O . ALA B 1 7 ? 3.766 11.305 -2.904 1 96.62 7 ALA B O 1
ATOM 720 N N . LEU B 1 8 ? 1.793 10.75 -1.96 1 97.56 8 LEU B N 1
ATOM 721 C CA . LEU B 1 8 ? 1.003 11.453 -2.965 1 97.56 8 LEU B CA 1
ATOM 722 C C . LEU B 1 8 ? 0.403 12.727 -2.393 1 97.56 8 LEU B C 1
ATOM 724 O O . LEU B 1 8 ? 0.036 13.641 -3.141 1 97.56 8 LEU B O 1
ATOM 728 N N . ARG B 1 9 ? 0.275 12.742 -1.123 1 96.94 9 ARG B N 1
ATOM 729 C CA . ARG B 1 9 ? -0.251 13.945 -0.483 1 96.94 9 ARG B CA 1
ATOM 730 C C . ARG B 1 9 ? 0.731 15.109 -0.604 1 96.94 9 ARG B C 1
ATOM 732 O O . ARG B 1 9 ? 1.924 14.945 -0.333 1 96.94 9 ARG B O 1
ATOM 739 N N . GLY B 1 10 ? 0.239 16.25 -1.004 1 95 10 GLY B N 1
ATOM 740 C CA . GLY B 1 10 ? 1.04 17.469 -0.975 1 95 10 GLY B CA 1
ATOM 741 C C . GLY B 1 10 ? 1.813 17.703 -2.26 1 95 10 GLY B C 1
ATOM 742 O O . GLY B 1 10 ? 2.588 18.656 -2.357 1 95 10 GLY B O 1
ATOM 743 N N . LEU B 1 11 ? 1.575 16.891 -3.186 1 95.81 11 LEU B N 1
ATOM 744 C CA . LEU B 1 11 ? 2.205 17.125 -4.484 1 95.81 11 LEU B CA 1
ATOM 745 C C . LEU B 1 11 ? 1.671 18.391 -5.133 1 95.81 11 LEU B C 1
ATOM 747 O O . LEU B 1 11 ? 0.509 18.75 -4.938 1 95.81 11 LEU B O 1
ATOM 751 N N . GLU B 1 12 ? 2.662 19 -5.914 1 92.69 12 GLU B N 1
ATOM 752 C CA . GLU B 1 12 ? 2.279 20.141 -6.75 1 92.69 12 GLU B CA 1
ATOM 753 C C . GLU B 1 12 ? 2.773 19.953 -8.18 1 92.69 12 GLU B C 1
ATOM 755 O O . GLU B 1 12 ? 3.98 19.922 -8.43 1 92.69 12 GLU B O 1
ATOM 760 N N . PRO B 1 13 ? 1.788 19.812 -9.172 1 94.44 13 PRO B N 1
ATOM 761 C CA . PRO B 1 13 ? 0.335 19.719 -9.008 1 94.44 13 PRO B CA 1
ATOM 762 C C . PRO B 1 13 ? -0.099 18.469 -8.25 1 94.44 13 PRO B C 1
ATOM 764 O O . PRO B 1 13 ? 0.697 17.547 -8.07 1 94.44 13 PRO B O 1
ATOM 767 N N . ALA B 1 14 ? -1.368 18.469 -7.797 1 95.75 14 ALA B N 1
ATOM 768 C CA . ALA B 1 14 ? -1.891 17.359 -7.016 1 95.75 14 ALA B CA 1
ATOM 769 C C . ALA B 1 14 ? -1.779 16.047 -7.785 1 95.75 14 ALA B C 1
ATOM 771 O O . ALA B 1 14 ? -1.726 16.031 -9.016 1 95.75 14 ALA B O 1
ATOM 772 N N . ALA B 1 15 ? -1.783 15.008 -7.047 1 97.19 15 ALA B N 1
ATOM 773 C CA . ALA B 1 15 ? -1.692 13.68 -7.652 1 97.19 15 ALA B CA 1
ATOM 774 C C . ALA B 1 15 ? -2.805 13.469 -8.68 1 97.19 15 ALA B C 1
ATOM 776 O O . ALA B 1 15 ? -3.961 13.812 -8.43 1 97.19 15 ALA B O 1
ATOM 777 N N . THR B 1 16 ? -2.418 12.859 -9.797 1 97.62 16 THR B N 1
ATOM 778 C CA . THR B 1 16 ? -3.398 12.555 -10.828 1 97.62 16 THR B CA 1
ATOM 779 C C . THR B 1 16 ? -4.059 11.203 -10.562 1 97.62 16 THR B C 1
ATOM 781 O O . THR B 1 16 ? -3.537 10.391 -9.797 1 97.62 16 THR B O 1
ATOM 784 N N . PRO B 1 17 ? -5.172 10.961 -11.18 1 98.38 17 PRO B N 1
ATOM 785 C CA . PRO B 1 17 ? -5.793 9.641 -11.062 1 98.38 17 PRO B CA 1
ATOM 786 C C . PRO B 1 17 ? -4.867 8.508 -11.508 1 98.38 17 PRO B C 1
ATOM 788 O O . PRO B 1 17 ? -4.902 7.418 -10.93 1 98.38 17 PRO B O 1
ATOM 791 N N . GLU B 1 18 ? -4.055 8.797 -12.477 1 97.88 18 GLU B N 1
ATOM 792 C CA . GLU B 1 18 ?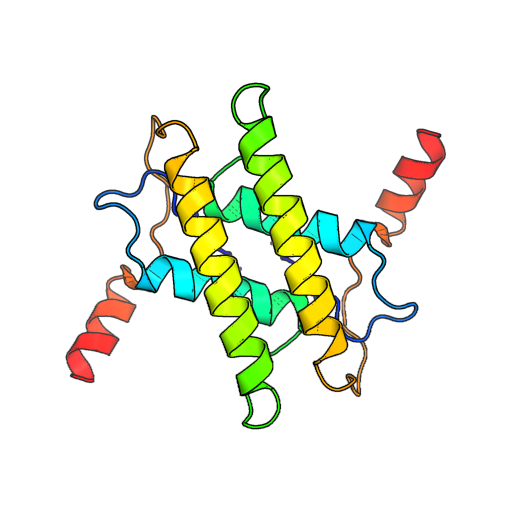 -3.127 7.785 -12.961 1 97.88 18 GLU B CA 1
ATOM 793 C C . GLU B 1 18 ? -2.07 7.449 -11.914 1 97.88 18 GLU B C 1
ATOM 795 O O . GLU B 1 18 ? -1.682 6.289 -11.766 1 97.88 18 GLU B O 1
ATOM 800 N N . GLU B 1 19 ? -1.565 8.438 -11.258 1 98.44 19 GLU B N 1
ATOM 801 C CA . GLU B 1 19 ? -0.574 8.227 -10.211 1 98.44 19 GLU B CA 1
ATOM 802 C C . GLU B 1 19 ? -1.171 7.457 -9.031 1 98.44 19 GLU B C 1
ATOM 804 O O . GLU B 1 19 ? -0.501 6.617 -8.43 1 98.44 19 GLU B O 1
ATOM 809 N N . ILE B 1 20 ? -2.451 7.758 -8.719 1 98.81 20 ILE B N 1
ATOM 810 C CA . ILE B 1 20 ? -3.133 7.074 -7.621 1 98.81 20 ILE B CA 1
ATOM 811 C C . ILE B 1 20 ? -3.375 5.613 -7.996 1 98.81 20 ILE B C 1
ATOM 813 O O . ILE B 1 20 ? -3.174 4.715 -7.176 1 98.81 20 ILE B O 1
ATOM 817 N N . GLN B 1 21 ? -3.711 5.387 -9.242 1 98.81 21 GLN B N 1
ATOM 818 C CA . GLN B 1 21 ? -3.889 4.023 -9.719 1 98.81 21 GLN B CA 1
ATOM 819 C C . GLN B 1 21 ? -2.57 3.254 -9.695 1 98.81 21 GLN B C 1
ATOM 821 O O . GLN B 1 21 ? -2.541 2.07 -9.352 1 98.81 21 GLN B O 1
ATOM 826 N N . ALA B 1 22 ? -1.506 3.959 -10.078 1 98.06 22 ALA B N 1
ATOM 827 C CA . ALA B 1 22 ? -0.197 3.311 -10.078 1 98.06 22 ALA B CA 1
ATOM 828 C C . ALA B 1 22 ? 0.21 2.904 -8.664 1 98.06 22 ALA B C 1
ATOM 830 O O . ALA B 1 22 ? 0.759 1.82 -8.453 1 98.06 22 ALA B O 1
ATOM 831 N N . ALA B 1 23 ? -0.06 3.775 -7.707 1 98.31 23 ALA B N 1
ATOM 832 C CA . ALA B 1 23 ? 0.235 3.449 -6.312 1 98.31 23 ALA B CA 1
ATOM 833 C C . ALA B 1 23 ? -0.596 2.262 -5.84 1 98.31 23 ALA B C 1
ATOM 835 O O . ALA B 1 23 ? -0.08 1.363 -5.168 1 98.31 23 ALA B O 1
ATOM 836 N N . ALA B 1 24 ? -1.903 2.242 -6.188 1 98.88 24 ALA B N 1
ATOM 837 C CA . ALA B 1 24 ? -2.777 1.125 -5.84 1 98.88 24 ALA B CA 1
ATOM 838 C C . ALA B 1 24 ? -2.27 -0.179 -6.445 1 98.88 24 ALA B C 1
ATOM 840 O O . ALA B 1 24 ? -2.264 -1.22 -5.785 1 98.88 24 ALA B O 1
ATOM 841 N N . LEU B 1 25 ? -1.801 -0.105 -7.656 1 98.56 25 LEU B N 1
ATOM 842 C CA . LEU B 1 25 ? -1.257 -1.284 -8.32 1 98.56 25 LEU B CA 1
ATOM 843 C C . LEU B 1 25 ? 0.008 -1.768 -7.617 1 98.56 25 LEU B C 1
ATOM 845 O O . LEU B 1 25 ? 0.209 -2.973 -7.453 1 98.56 25 LEU B O 1
ATOM 849 N N . GLN B 1 26 ? 0.841 -0.836 -7.258 1 97.75 26 GLN B N 1
ATOM 850 C CA . GLN B 1 26 ? 2.059 -1.217 -6.551 1 97.75 26 GLN B CA 1
ATOM 851 C C . GLN B 1 26 ? 1.734 -1.932 -5.242 1 97.75 26 GLN B C 1
ATOM 853 O O . GLN B 1 26 ? 2.373 -2.928 -4.898 1 97.75 26 GLN B O 1
ATOM 858 N N . TYR 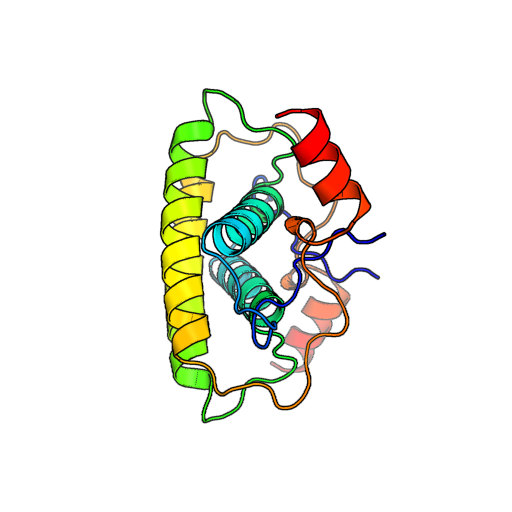B 1 27 ? 0.731 -1.454 -4.512 1 98.5 27 TYR B N 1
ATOM 859 C CA . TYR B 1 27 ? 0.295 -2.102 -3.279 1 98.5 27 TYR B CA 1
ATOM 860 C C . TYR B 1 27 ? -0.198 -3.518 -3.553 1 98.5 27 TYR B C 1
ATOM 862 O O . TYR B 1 27 ? 0.204 -4.465 -2.871 1 98.5 27 TYR B O 1
ATOM 870 N N . VAL B 1 28 ? -1.028 -3.66 -4.535 1 98.81 28 VAL B N 1
ATOM 871 C CA . VAL B 1 28 ? -1.63 -4.938 -4.895 1 98.81 28 VAL B CA 1
ATOM 872 C C . VAL B 1 28 ? -0.537 -5.938 -5.273 1 98.81 28 VAL B C 1
ATOM 874 O O . VAL B 1 28 ? -0.569 -7.094 -4.848 1 98.81 28 VAL B O 1
ATOM 877 N N . ARG B 1 29 ? 0.427 -5.516 -6.035 1 97.1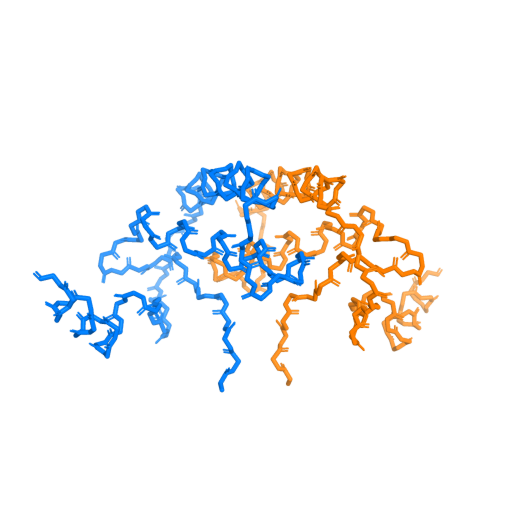9 29 ARG B N 1
ATOM 878 C CA . ARG B 1 29 ? 1.519 -6.398 -6.438 1 97.19 29 ARG B CA 1
ATOM 879 C C . ARG B 1 29 ? 2.348 -6.828 -5.23 1 97.19 29 ARG B C 1
ATOM 881 O O . ARG B 1 29 ? 2.771 -7.98 -5.145 1 97.19 29 ARG B O 1
ATOM 888 N N . LYS B 1 30 ? 2.488 -5.934 -4.34 1 96.19 30 LYS B N 1
ATOM 889 C CA . LYS B 1 30 ? 3.295 -6.23 -3.16 1 96.19 30 LYS B CA 1
ATOM 890 C C . LYS B 1 30 ? 2.586 -7.227 -2.248 1 96.19 30 LYS B C 1
ATOM 892 O O . LYS B 1 30 ? 3.143 -8.273 -1.912 1 96.19 30 LYS B O 1
ATOM 897 N N . VAL B 1 31 ? 1.361 -6.961 -1.875 1 97.25 31 VAL B N 1
ATOM 898 C CA . VAL B 1 31 ? 0.673 -7.84 -0.934 1 97.25 31 VAL B CA 1
ATOM 899 C C . VAL B 1 31 ? 0.377 -9.18 -1.6 1 97.25 31 VAL B C 1
ATOM 901 O O . VAL B 1 31 ? 0.319 -10.211 -0.929 1 97.25 31 VAL B O 1
ATOM 904 N N . GLY B 1 32 ? 0.195 -9.164 -2.879 1 96.88 32 GLY B N 1
ATOM 905 C CA . GLY B 1 32 ? -0.109 -10.367 -3.627 1 96.88 32 GLY B CA 1
ATOM 906 C C . GLY B 1 32 ? 1.128 -11.156 -4.02 1 96.88 32 GLY B C 1
ATOM 907 O O . GLY B 1 32 ? 1.029 -12.312 -4.441 1 96.88 32 GLY B O 1
ATOM 908 N N . GLY B 1 33 ? 2.258 -10.516 -3.926 1 95.06 33 GLY B N 1
ATOM 909 C CA . GLY B 1 33 ? 3.473 -11.141 -4.426 1 95.06 33 GLY B CA 1
ATOM 910 C C . GLY B 1 33 ? 3.467 -11.336 -5.926 1 95.06 33 GLY B C 1
ATOM 911 O O . GLY B 1 33 ? 3.861 -12.398 -6.418 1 95.06 33 GLY B O 1
ATOM 912 N N . LEU B 1 34 ? 2.965 -10.359 -6.652 1 95.25 34 LEU B N 1
ATOM 913 C CA . LEU B 1 34 ? 2.803 -10.477 -8.094 1 95.25 34 LEU B CA 1
ATOM 914 C C . LEU B 1 34 ? 3.896 -9.703 -8.828 1 95.25 34 LEU B C 1
ATOM 916 O O . LEU B 1 34 ? 3.971 -8.477 -8.734 1 95.25 34 LEU B O 1
ATOM 920 N N . SER B 1 35 ? 4.699 -10.375 -9.5 1 92.31 35 SER B N 1
ATOM 921 C CA . SER B 1 35 ? 5.703 -9.719 -10.328 1 92.31 35 SER B CA 1
ATOM 922 C C . SER B 1 35 ? 5.156 -9.43 -11.727 1 92.31 35 SER B C 1
ATOM 924 O O . SER B 1 35 ? 5.648 -8.531 -12.414 1 92.31 35 SER B O 1
ATOM 926 N N . SER B 1 36 ? 4.172 -10.188 -12.133 1 94.19 36 SER B N 1
ATOM 927 C CA . SER B 1 36 ? 3.457 -9.992 -13.383 1 94.19 36 SER B CA 1
ATOM 928 C C . SER B 1 36 ? 1.959 -10.219 -13.211 1 94.19 36 SER B C 1
ATOM 930 O O . SER B 1 36 ? 1.533 -10.875 -12.258 1 94.19 36 SER B O 1
ATOM 932 N N . ILE B 1 37 ? 1.268 -9.594 -14.078 1 96.31 37 ILE B N 1
ATOM 933 C CA . ILE B 1 37 ? -0.179 -9.781 -14.094 1 96.31 37 ILE B CA 1
ATOM 934 C C . ILE B 1 37 ? -0.574 -10.625 -15.305 1 96.31 37 ILE B C 1
ATOM 936 O O . ILE B 1 37 ? -0.265 -10.273 -16.438 1 96.31 37 ILE B O 1
ATOM 940 N N . SER B 1 38 ? -1.164 -11.758 -15.039 1 95.12 38 SER B N 1
ATOM 941 C CA . SER B 1 38 ? -1.611 -12.672 -16.078 1 95.12 38 SER B CA 1
ATOM 942 C C . SER B 1 38 ? -3.1 -12.5 -16.375 1 95.12 38 SER B C 1
ATOM 944 O O . SER B 1 38 ? -3.787 -11.75 -15.672 1 95.12 38 SER B O 1
ATOM 946 N N . ALA B 1 39 ? -3.518 -13.18 -17.422 1 96 39 ALA B N 1
ATOM 947 C CA . ALA B 1 39 ? -4.938 -13.148 -17.75 1 96 39 ALA B CA 1
ATOM 948 C C . ALA B 1 39 ? -5.789 -13.672 -16.594 1 96 39 ALA B 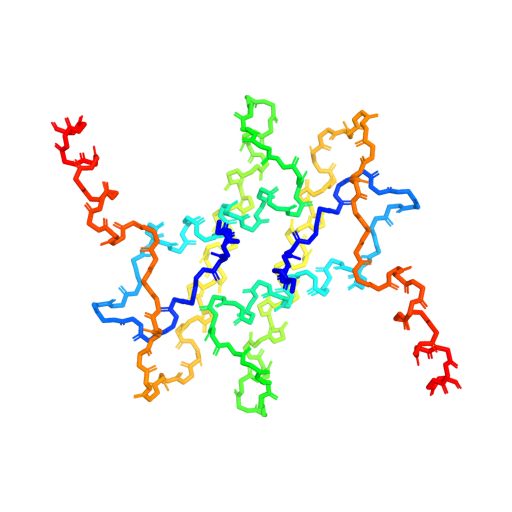C 1
ATOM 950 O O . ALA B 1 39 ? -6.898 -13.188 -16.375 1 96 39 ALA B O 1
ATOM 951 N N . THR B 1 40 ? -5.301 -14.57 -15.867 1 94.19 40 THR B N 1
ATOM 952 C CA . THR B 1 40 ? -6.035 -15.227 -14.789 1 94.19 40 THR B CA 1
ATOM 953 C C . THR B 1 40 ? -6.164 -14.297 -13.586 1 94.19 40 THR B C 1
ATOM 955 O O . THR B 1 40 ? -7.191 -14.297 -12.906 1 94.19 40 THR B O 1
ATOM 958 N N . THR B 1 41 ? -5.18 -13.508 -13.359 1 97 41 THR B N 1
ATOM 959 C CA . THR B 1 41 ? -5.191 -12.672 -12.156 1 97 41 THR B CA 1
ATOM 960 C C . THR B 1 41 ? -5.73 -11.281 -12.469 1 97 41 THR B C 1
ATOM 962 O O . THR B 1 41 ? -6.133 -10.547 -11.57 1 97 41 THR B O 1
ATOM 965 N N . LYS B 1 42 ? -5.766 -10.945 -13.695 1 98.12 42 LYS B N 1
ATOM 966 C CA . LYS B 1 42 ? -6.043 -9.586 -14.148 1 98.12 42 LYS B CA 1
ATOM 967 C C . LYS B 1 42 ? -7.395 -9.102 -13.633 1 98.12 42 LYS B C 1
ATOM 969 O O . LYS B 1 42 ? -7.504 -7.984 -13.125 1 98.12 42 LYS B O 1
ATOM 974 N N . PRO B 1 43 ? -8.43 -9.906 -13.711 1 98.31 43 PRO B N 1
ATOM 975 C CA . PRO B 1 43 ? -9.727 -9.383 -13.266 1 98.31 43 PRO B CA 1
ATOM 976 C C . PRO B 1 43 ? -9.727 -9.008 -11.789 1 98.31 43 PRO B C 1
ATOM 978 O O . PRO B 1 43 ? -10.227 -7.938 -11.414 1 98.31 43 PRO B O 1
ATOM 981 N N . ALA B 1 44 ? -9.211 -9.852 -10.961 1 98.5 44 ALA B N 1
ATOM 982 C CA . ALA B 1 44 ? -9.141 -9.57 -9.531 1 98.5 44 ALA B CA 1
ATOM 983 C C . ALA B 1 44 ? -8.242 -8.367 -9.25 1 98.5 44 ALA B C 1
ATOM 985 O O . ALA B 1 44 ? -8.57 -7.527 -8.406 1 98.5 44 ALA B O 1
ATOM 986 N N . VAL B 1 45 ? -7.141 -8.281 -9.969 1 98.88 45 VAL B N 1
ATOM 987 C CA . VAL B 1 45 ? -6.191 -7.191 -9.789 1 98.88 45 VAL B CA 1
ATOM 988 C C . VAL B 1 45 ? -6.84 -5.871 -10.211 1 98.88 45 VAL B C 1
ATOM 990 O O . VAL B 1 45 ? -6.773 -4.883 -9.477 1 98.88 45 VAL B O 1
ATOM 993 N N . ASP B 1 46 ? -7.516 -5.879 -11.305 1 98.81 46 ASP B N 1
ATOM 994 C CA . ASP B 1 46 ? -8.148 -4.664 -11.812 1 98.81 46 ASP B CA 1
ATOM 995 C C . ASP B 1 46 ? -9.219 -4.156 -10.844 1 98.81 46 ASP B C 1
ATOM 997 O O . ASP B 1 46 ? -9.297 -2.957 -10.578 1 98.81 46 ASP B O 1
ATOM 1001 N N . ALA B 1 47 ? -9.984 -5.047 -10.367 1 98.88 47 ALA B N 1
ATOM 1002 C CA . ALA B 1 47 ? -11.031 -4.672 -9.43 1 98.88 47 ALA B CA 1
ATOM 1003 C C . ALA B 1 47 ? -10.445 -4.086 -8.148 1 98.88 47 ALA B C 1
ATOM 1005 O O . ALA B 1 47 ? -10.883 -3.033 -7.68 1 98.88 47 ALA B O 1
ATOM 1006 N N . ALA B 1 48 ? -9.438 -4.77 -7.613 1 98.94 48 ALA B N 1
ATOM 1007 C CA . ALA B 1 48 ? -8.797 -4.305 -6.383 1 98.94 48 ALA B CA 1
ATOM 1008 C C . ALA B 1 48 ? -8.156 -2.936 -6.586 1 98.94 48 ALA B C 1
ATOM 1010 O O . ALA B 1 48 ? -8.312 -2.041 -5.75 1 98.94 48 ALA B O 1
ATOM 1011 N N . VAL B 1 49 ? -7.461 -2.748 -7.707 1 98.94 49 VAL B N 1
ATOM 1012 C CA . VAL B 1 49 ? -6.77 -1.497 -7.996 1 98.94 49 VAL B CA 1
ATOM 1013 C C . VAL B 1 49 ? -7.781 -0.358 -8.102 1 98.94 49 VAL B C 1
ATOM 1015 O O . VAL B 1 49 ? -7.578 0.716 -7.531 1 98.94 49 VAL B O 1
ATOM 1018 N N . ALA B 1 50 ? -8.859 -0.599 -8.797 1 98.94 50 ALA B N 1
ATOM 1019 C CA . ALA B 1 50 ? -9.875 0.434 -8.969 1 98.94 50 ALA B CA 1
ATOM 1020 C C . ALA B 1 50 ? -10.461 0.851 -7.621 1 98.94 50 ALA B C 1
ATOM 1022 O O . ALA B 1 50 ? -10.602 2.043 -7.34 1 98.94 50 ALA B O 1
ATOM 1023 N N . GLU B 1 51 ? -10.742 -0.101 -6.785 1 98.94 51 GLU B N 1
ATOM 1024 C CA . GLU B 1 51 ? -11.344 0.174 -5.484 1 98.94 51 GLU B CA 1
ATOM 1025 C C . GLU B 1 51 ? -10.359 0.87 -4.555 1 98.94 51 GLU B C 1
ATOM 1027 O O . GLU B 1 51 ? -10.711 1.844 -3.885 1 98.94 51 GLU B O 1
ATOM 1032 N N . ILE B 1 52 ? -9.156 0.418 -4.539 1 98.94 52 ILE B N 1
ATOM 1033 C CA . ILE B 1 52 ? -8.141 1.001 -3.664 1 98.94 52 ILE B CA 1
ATOM 1034 C C . ILE B 1 52 ? -7.809 2.416 -4.133 1 98.94 52 ILE B C 1
ATOM 1036 O O . ILE B 1 52 ? -7.594 3.314 -3.312 1 98.94 52 ILE B O 1
ATOM 1040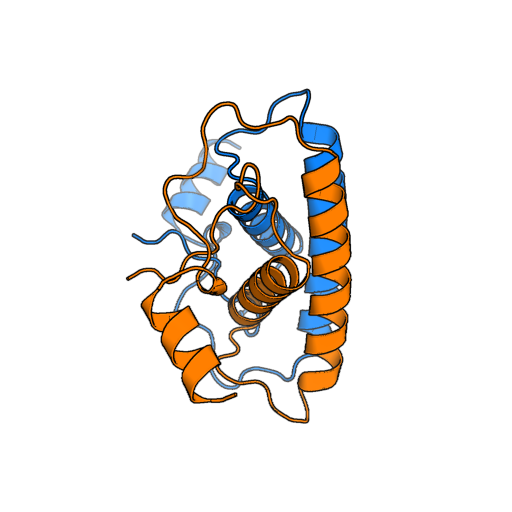 N N . ALA B 1 53 ? -7.805 2.613 -5.426 1 98.94 53 ALA B N 1
ATOM 1041 C CA . ALA B 1 53 ? -7.559 3.955 -5.949 1 98.94 53 ALA B CA 1
ATOM 1042 C C . ALA B 1 53 ? -8.664 4.918 -5.523 1 98.94 53 ALA B C 1
ATOM 1044 O O . ALA B 1 53 ? -8.383 6.066 -5.164 1 98.94 53 ALA B O 1
ATOM 1045 N N . ALA B 1 54 ? -9.883 4.484 -5.594 1 98.94 54 ALA B N 1
ATOM 1046 C CA . ALA B 1 54 ? -11.008 5.32 -5.172 1 98.94 54 ALA B CA 1
ATOM 1047 C C . ALA B 1 54 ? -10.898 5.668 -3.691 1 98.94 54 ALA B C 1
ATOM 1049 O O . ALA B 1 54 ? -11.125 6.82 -3.301 1 98.94 54 ALA B O 1
ATOM 1050 N N . ILE B 1 55 ? -10.523 4.719 -2.906 1 98.94 55 ILE B N 1
ATOM 1051 C CA . ILE B 1 55 ? -10.367 4.934 -1.472 1 98.94 55 ILE B CA 1
ATOM 1052 C C . ILE B 1 55 ? -9.203 5.891 -1.218 1 98.94 55 ILE B C 1
ATOM 1054 O O . ILE B 1 55 ? -9.297 6.773 -0.361 1 98.94 55 ILE B O 1
ATOM 1058 N N . THR B 1 56 ? -8.117 5.676 -1.951 1 98.94 56 THR B N 1
ATOM 1059 C CA . THR B 1 56 ? -6.953 6.543 -1.816 1 98.94 56 THR B CA 1
ATOM 1060 C C . THR B 1 56 ? -7.305 7.984 -2.176 1 98.94 56 THR B C 1
ATOM 1062 O O . THR B 1 56 ? -6.875 8.922 -1.499 1 98.94 56 THR B O 1
ATOM 1065 N N . THR B 1 57 ? -8.102 8.125 -3.234 1 98.88 57 THR B N 1
ATOM 1066 C CA . THR B 1 57 ? -8.562 9.453 -3.627 1 98.88 57 THR B CA 1
ATOM 1067 C C . THR B 1 57 ? -9.336 10.117 -2.49 1 98.88 57 THR B C 1
ATOM 1069 O O . THR B 1 57 ? -9.055 11.266 -2.131 1 98.88 57 THR B O 1
ATOM 1072 N N . ARG B 1 58 ? -10.258 9.383 -1.934 1 98.75 58 ARG B N 1
ATOM 1073 C CA . ARG B 1 58 ? -11.055 9.914 -0.828 1 98.75 58 ARG B CA 1
ATOM 1074 C C . ARG B 1 58 ? -10.172 10.25 0.369 1 98.75 58 ARG B C 1
ATOM 1076 O O . ARG B 1 58 ? -10.367 11.273 1.023 1 98.75 58 ARG B O 1
ATOM 1083 N N . LEU B 1 59 ? -9.242 9.391 0.675 1 98.75 59 LEU B N 1
ATOM 1084 C CA . LEU B 1 59 ? -8.312 9.609 1.778 1 98.75 59 LEU B CA 1
ATOM 1085 C C . LEU B 1 59 ? -7.543 10.914 1.592 1 98.75 59 LEU B C 1
ATOM 1087 O O . LEU B 1 59 ? -7.484 11.742 2.504 1 98.75 59 LEU B O 1
ATOM 1091 N N . LEU B 1 60 ? -6.949 11.062 0.429 1 98.19 60 LEU B N 1
ATOM 1092 C CA . LEU B 1 60 ? -6.133 12.242 0.156 1 98.19 60 LEU B CA 1
ATOM 1093 C C . LEU B 1 60 ? -6.965 13.516 0.269 1 98.19 60 LEU B C 1
ATOM 1095 O O . LEU B 1 60 ? -6.473 14.547 0.735 1 98.19 60 LEU B O 1
ATOM 1099 N N . ASP B 1 61 ? -8.227 13.43 -0.14 1 97.5 61 ASP B N 1
ATOM 1100 C CA . ASP B 1 61 ? -9.133 14.578 -0.075 1 97.5 61 ASP B CA 1
ATOM 1101 C C . ASP B 1 61 ? -9.438 14.953 1.373 1 97.5 61 ASP B C 1
ATOM 1103 O O . ASP B 1 61 ? -9.773 16.109 1.664 1 97.5 61 ASP B O 1
ATOM 1107 N N . GLN B 1 62 ? -9.328 13.984 2.242 1 97.81 62 GLN B N 1
ATOM 1108 C CA . GLN B 1 62 ? -9.758 14.188 3.623 1 97.81 62 GLN B CA 1
ATOM 1109 C C . GLN B 1 62 ? -8.578 14.57 4.512 1 97.81 62 GLN B C 1
ATOM 1111 O O . GLN B 1 62 ? -8.766 15.055 5.629 1 97.81 62 GLN B O 1
ATOM 1116 N N . LEU B 1 63 ? -7.418 14.305 4.098 1 97.31 63 LEU B N 1
ATOM 1117 C CA . LEU B 1 63 ? -6.234 14.609 4.898 1 97.31 63 LEU B CA 1
ATOM 1118 C C . LEU B 1 63 ? -5.879 16.094 4.809 1 97.31 63 LEU B C 1
ATOM 1120 O O . LEU B 1 63 ? -6.023 16.703 3.75 1 97.31 63 LEU B O 1
ATOM 1124 N N . PRO B 1 64 ? -5.414 16.688 5.945 1 94.12 64 PRO B N 1
ATOM 1125 C CA . PRO B 1 64 ? -4.988 18.078 5.867 1 94.12 64 PRO B CA 1
ATOM 1126 C C . PRO B 1 64 ? -3.818 18.297 4.906 1 94.12 64 PRO B C 1
ATOM 1128 O O . PRO B 1 64 ? -3.004 17.375 4.715 1 94.12 64 PRO B O 1
ATOM 1131 N N . ASP B 1 65 ? -3.717 19.469 4.418 1 89.19 65 ASP B N 1
ATOM 1132 C CA . ASP B 1 65 ? -2.631 19.797 3.504 1 89.19 65 ASP B CA 1
ATOM 1133 C C . ASP B 1 65 ? -1.272 19.641 4.184 1 89.19 65 ASP B C 1
ATOM 1135 O O . ASP B 1 65 ? -1.137 19.891 5.383 1 89.19 65 ASP B O 1
ATOM 1139 N N . ARG B 1 66 ? -0.399 19.234 3.361 1 88.44 66 ARG B N 1
ATOM 1140 C CA . ARG B 1 66 ? 0.969 19.172 3.867 1 88.44 66 ARG B CA 1
ATOM 1141 C C . ARG B 1 66 ? 1.616 20.562 3.832 1 88.44 66 ARG B C 1
ATOM 1143 O O . ARG B 1 66 ? 1.366 21.344 2.916 1 88.44 66 ARG B O 1
ATOM 1150 N N . LYS B 1 67 ? 2.336 20.766 4.824 1 85.81 67 LYS B N 1
ATOM 1151 C CA . LYS B 1 67 ? 3.025 22.062 4.891 1 85.81 67 LYS B CA 1
ATOM 1152 C C . LYS B 1 67 ? 4.246 22.078 3.977 1 85.81 67 LYS B C 1
ATOM 1154 O O . LYS B 1 67 ? 4.578 23.109 3.389 1 85.81 67 LYS B O 1
ATOM 1159 N N . VAL B 1 68 ? 4.859 20.906 3.842 1 87.62 68 VAL B N 1
ATOM 1160 C CA . VAL B 1 68 ? 6.07 20.75 3.041 1 87.62 68 VAL B CA 1
ATOM 1161 C C . VAL B 1 68 ? 5.855 19.672 1.981 1 87.62 68 VAL B C 1
ATOM 1163 O O . VAL B 1 68 ? 5.406 18.562 2.295 1 87.62 68 VAL B O 1
ATOM 1166 N N . PRO B 1 69 ? 6.176 19.953 0.804 1 87.62 69 PRO B N 1
ATOM 1167 C CA . PRO B 1 69 ? 6.031 18.938 -0.235 1 87.62 69 PRO B CA 1
ATOM 1168 C C . PRO B 1 69 ? 6.906 17.703 0.016 1 87.62 69 PRO B C 1
ATOM 1170 O O . PRO B 1 69 ? 7.922 17.797 0.711 1 87.62 69 PRO B O 1
ATOM 1173 N N . PRO B 1 70 ? 6.438 16.656 -0.597 1 91.44 70 PRO B N 1
ATOM 1174 C CA . PRO B 1 70 ? 7.273 15.469 -0.427 1 91.44 70 PRO B CA 1
ATOM 1175 C C . PRO B 1 70 ? 8.641 15.609 -1.087 1 91.44 70 PRO B C 1
ATOM 1177 O O . PRO B 1 70 ? 8.781 16.312 -2.086 1 91.44 70 PRO B O 1
ATOM 1180 N N . LYS B 1 71 ? 9.516 14.852 -0.539 1 87.06 71 LYS B N 1
ATOM 1181 C CA . LYS B 1 71 ? 10.891 14.93 -1.01 1 87.06 71 LYS B CA 1
ATOM 1182 C C . LYS B 1 71 ? 11.039 14.281 -2.387 1 87.06 71 LYS B C 1
ATOM 1184 O O . LYS B 1 71 ? 11.914 14.672 -3.17 1 87.06 71 LYS B O 1
ATOM 1189 N N . SER B 1 72 ? 10.273 13.258 -2.572 1 90 72 SER B N 1
ATOM 1190 C CA . SER B 1 72 ? 10.344 12.547 -3.846 1 90 72 SER B CA 1
ATOM 1191 C C . SER B 1 72 ? 9.016 12.633 -4.598 1 90 72 SER B C 1
ATOM 1193 O O . SER B 1 72 ? 7.965 12.82 -3.988 1 90 72 SER B O 1
ATOM 1195 N N . VAL B 1 73 ? 9.227 12.555 -5.922 1 92.19 73 VAL B N 1
ATOM 1196 C CA . VAL B 1 73 ? 8.023 12.578 -6.754 1 92.19 73 VAL B CA 1
ATOM 1197 C C . VAL B 1 73 ? 7.695 11.172 -7.23 1 92.19 73 VAL B C 1
ATOM 1199 O O . VAL B 1 73 ? 8.578 10.32 -7.336 1 92.19 73 VAL B O 1
ATOM 1202 N N . PRO B 1 74 ? 6.43 10.969 -7.523 1 95 74 PRO B N 1
ATOM 1203 C CA . PRO B 1 74 ? 6.062 9.648 -8.031 1 95 74 PRO B CA 1
ATOM 1204 C C . PRO B 1 74 ? 6.766 9.297 -9.344 1 95 74 PRO B C 1
ATOM 1206 O O . PRO B 1 74 ? 7.188 10.195 -10.078 1 95 74 PRO B O 1
ATOM 1209 N N . PRO B 1 75 ? 6.891 8.016 -9.586 1 93.12 75 PRO B N 1
ATOM 1210 C CA . PRO B 1 75 ? 7.633 7.52 -10.75 1 93.12 75 PRO B CA 1
ATOM 1211 C C . PRO B 1 75 ? 7.191 8.172 -12.055 1 93.12 75 PRO B C 1
ATOM 1213 O O . PRO B 1 75 ? 8.031 8.508 -12.898 1 93.12 75 PRO B O 1
ATOM 1216 N N . LEU B 1 76 ? 5.969 8.406 -12.242 1 94.06 76 LEU B N 1
ATOM 1217 C CA . LEU B 1 76 ? 5.422 8.883 -13.50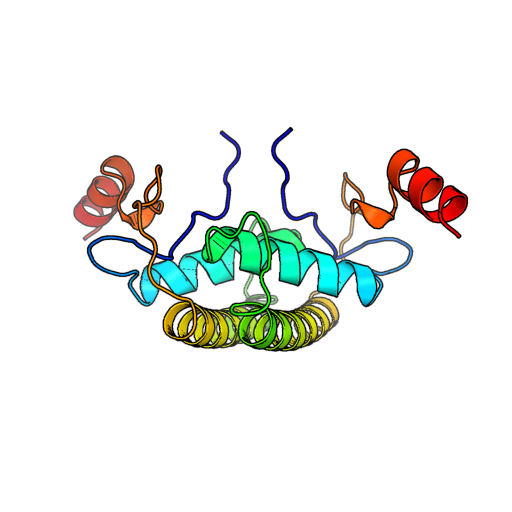8 1 94.06 76 LEU B CA 1
ATOM 1218 C C . LEU B 1 76 ? 5.879 10.312 -13.797 1 94.06 76 LEU B C 1
ATOM 1220 O O . LEU B 1 76 ? 5.789 10.781 -14.93 1 94.06 76 LEU B O 1
ATOM 1224 N N . ARG B 1 77 ? 6.398 11.039 -12.805 1 95.31 77 ARG B N 1
ATOM 1225 C CA . ARG B 1 77 ? 6.855 12.414 -12.977 1 95.31 77 ARG B CA 1
ATOM 1226 C C . ARG B 1 77 ? 8.352 12.461 -13.258 1 95.31 77 ARG B C 1
ATOM 1228 O O . ARG B 1 77 ? 8.891 13.508 -13.617 1 95.31 77 ARG B O 1
ATOM 1235 N N . ARG B 1 78 ? 9.016 11.445 -12.984 1 92.88 78 ARG B N 1
ATOM 1236 C CA . ARG B 1 78 ? 10.461 11.43 -13.156 1 92.88 78 ARG B CA 1
ATOM 1237 C C . ARG B 1 78 ? 10.844 11.625 -14.617 1 92.88 78 ARG B C 1
ATOM 1239 O O . ARG B 1 78 ? 10.227 11.039 -15.508 1 92.88 78 ARG B O 1
ATOM 1246 N N . PRO B 1 79 ? 11.828 12.383 -14.75 1 92.62 79 PRO B N 1
ATOM 1247 C CA . PRO B 1 79 ? 12.203 12.766 -16.109 1 92.62 79 PRO B CA 1
ATOM 1248 C C . PRO B 1 79 ? 12.477 11.562 -17.016 1 92.62 79 PRO B C 1
ATOM 1250 O O . PRO B 1 79 ? 12.07 11.547 -18.172 1 92.62 79 PRO B O 1
ATOM 1253 N N . GLU B 1 80 ? 13.18 10.57 -16.484 1 93.25 80 GLU B N 1
ATOM 1254 C CA . GLU B 1 80 ? 13.5 9.391 -17.281 1 93.25 80 GLU B CA 1
ATOM 1255 C C . GLU B 1 80 ? 12.242 8.648 -17.703 1 93.25 80 GLU B C 1
ATOM 1257 O O . GLU B 1 80 ? 12.164 8.141 -18.828 1 93.25 80 GLU B O 1
ATOM 1262 N N . VAL B 1 81 ? 11.242 8.602 -16.844 1 92.44 81 VAL B N 1
ATOM 1263 C CA . VAL B 1 81 ? 9.992 7.906 -17.141 1 92.44 81 VAL B CA 1
ATOM 1264 C C . VAL B 1 81 ? 9.172 8.719 -18.141 1 92.44 81 VAL B C 1
ATOM 1266 O O . VAL B 1 81 ? 8.641 8.172 -19.094 1 92.44 81 VAL B O 1
ATOM 1269 N N . GLN B 1 82 ? 9.156 10.008 -17.938 1 92.88 82 GLN B N 1
ATOM 1270 C CA . GLN B 1 82 ? 8.453 10.898 -18.859 1 92.88 82 GLN B CA 1
ATOM 1271 C C . GLN B 1 82 ? 9.039 10.805 -20.266 1 92.88 82 GLN B C 1
ATOM 1273 O O . GLN B 1 82 ? 8.297 10.805 -21.25 1 92.88 82 GLN B O 1
ATOM 1278 N N . ALA B 1 83 ? 10.297 10.703 -20.328 1 94.75 83 ALA B N 1
ATOM 1279 C CA . ALA B 1 83 ? 10.969 10.586 -21.625 1 94.75 83 ALA B CA 1
ATOM 1280 C C . ALA B 1 83 ? 10.578 9.297 -22.328 1 94.75 83 ALA B C 1
ATOM 1282 O O . ALA B 1 83 ? 10.352 9.289 -23.547 1 94.75 83 ALA B O 1
ATOM 1283 N N . ARG B 1 84 ? 10.477 8.234 -21.469 1 93.44 84 ARG B N 1
ATOM 1284 C CA . ARG B 1 84 ? 10.086 6.945 -22.031 1 93.44 84 ARG B CA 1
ATOM 1285 C C . ARG B 1 84 ? 8.656 6.98 -22.562 1 93.44 84 ARG B C 1
ATOM 1287 O O . ARG B 1 84 ? 8.359 6.43 -23.625 1 93.44 84 ARG B O 1
ATOM 1294 N N . ILE B 1 85 ? 7.777 7.676 -21.969 1 91.06 85 ILE B N 1
ATOM 1295 C CA . ILE B 1 85 ? 6.371 7.793 -22.344 1 91.06 85 ILE B CA 1
ATOM 1296 C C . ILE B 1 85 ? 6.246 8.609 -23.625 1 91.06 85 ILE B C 1
ATOM 1298 O O . ILE B 1 85 ? 5.516 8.234 -24.531 1 91.06 85 ILE B O 1
ATOM 1302 N N . ARG B 1 86 ? 7.043 9.625 -23.719 1 90.81 86 ARG B N 1
ATOM 1303 C CA . ARG B 1 86 ? 7.004 10.492 -24.891 1 90.81 86 ARG B CA 1
ATOM 1304 C C . ARG B 1 86 ? 7.543 9.773 -26.125 1 90.81 86 ARG B C 1
ATOM 1306 O O . ARG B 1 86 ? 7.082 10.016 -27.234 1 90.81 86 ARG B O 1
ATOM 1313 N N . ALA B 1 87 ? 8.469 8.992 -25.859 1 93.56 87 ALA B N 1
ATOM 1314 C CA . ALA B 1 87 ? 9.109 8.289 -26.953 1 93.56 87 ALA B CA 1
ATOM 1315 C C . ALA B 1 87 ? 8.203 7.195 -27.516 1 93.56 87 ALA B C 1
ATOM 1317 O O . ALA B 1 87 ? 8.336 6.793 -28.672 1 93.56 87 ALA B O 1
ATOM 1318 N N . ARG B 1 88 ? 7.391 6.672 -26.609 1 87.75 88 ARG B N 1
ATOM 1319 C CA . ARG B 1 88 ? 6.512 5.582 -27.016 1 87.75 88 ARG B CA 1
ATOM 1320 C C . ARG B 1 88 ? 5.262 6.117 -27.703 1 87.75 88 ARG B C 1
ATOM 1322 O O . ARG B 1 88 ? 4.543 5.367 -28.375 1 87.75 88 ARG B O 1
ATOM 1329 N N . GLY B 1 89 ? 4.836 7.395 -27.375 1 67 89 GLY B N 1
ATOM 1330 C CA . GLY B 1 89 ? 3.707 8.039 -28.031 1 67 89 GLY B CA 1
ATOM 1331 C C . GLY B 1 89 ? 4.094 8.781 -29.297 1 67 89 GLY B C 1
ATOM 1332 O O . GLY B 1 89 ? 3.398 8.688 -30.312 1 67 89 GLY B O 1
#

Sequence (178 aa):
MCRNITALRGLEPAATPEEIQAAALQYVRKVGGLSSISATTKPAVDAAVAEIAAITTRLLDQLPDRKVPPKSVPPLRRPEVQARIRARGMCRNITALRGLEPAATPEEIQAAALQYVRKVGGLSSISATTKPAVDAAVAEIAAITTRLLDQLPDRKVPPKSVPPLRRPEVQARIRARG